Protein AF-A0A3D5YDY7-F1 (afdb_monomer)

Radius of gyration: 10.32 Å; Cα contacts (8 Å, |Δi|>4): 91; chains: 1; bounding box: 24×18×25 Å

pLDDT: mean 87.59, std 6.31, range [67.12, 94.38]

Sequence (61 aa):
MKKTIYIKGMHCASCEMIIKDRVENIKGVQVENISAKNGKLDLEIVNENLLKKINEEIKKA

Solvent-accessible surface area (backbone atoms only — not comparable to full-atom values): 3498 Å² total; per-residue (Å²): 88,81,46,78,46,78,46,90,81,30,80,42,73,67,51,36,54,53,44,50,54,59,45,51,69,36,88,61,38,43,73,77,44,75,36,32,95,75,19,38,37,34,29,32,33,78,51,74,74,52,58,59,53,49,54,54,57,52,71,75,102

Mean predicted aligned error: 3.84 Å

Nearest PDB structures (foldseek):
  1fvs-assembly1_A  TM=8.666E-01  e=2.000E-02  Saccharomyces cerevisiae
  6ff1-assembly1_A  TM=8.831E-01  e=6.189E-02  Staphylococcus aureus subsp. aureus NCTC 8325
  4a4j-assembly1_A  TM=8.438E-01  e=1.203E-01  Synechocystis sp. PCC 6803
  1fvq-assembly1_A  TM=8.353E-01  e=1.285E-01  Saccharomyces cerevisiae
  4a48-assembly1_A  TM=8.464E-01  e=1.915E-01  Synechocystis sp. PCC 6803

Foldseek 3Di:
DKDKDAAPPLQDPVLQVQLQVQQCPDPQKAWPDTDSPRSMTIIGGPDPVVVVVSVVSSVVD

Secondary structure (DSSP, 8-state):
-EEEEE-TT--SHHHHHHHHHHHHTSTTEEEEEEETTTTEEEEEESSTHHHHHHHHHHHT-

Structure (mmCIF, N/CA/C/O backbone):
data_AF-A0A3D5YDY7-F1
#
_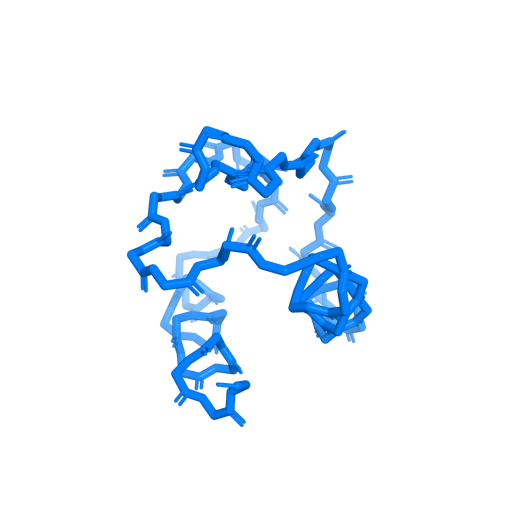entry.id   AF-A0A3D5YDY7-F1
#
loop_
_atom_site.group_PDB
_atom_site.id
_atom_site.type_symbol
_atom_site.label_atom_id
_atom_site.label_alt_id
_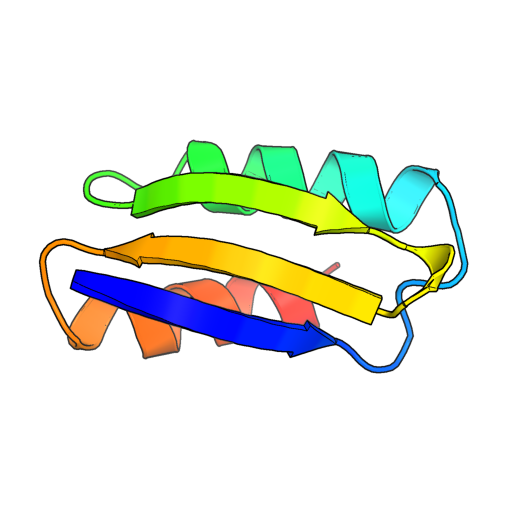atom_site.label_comp_id
_atom_site.label_asym_id
_atom_s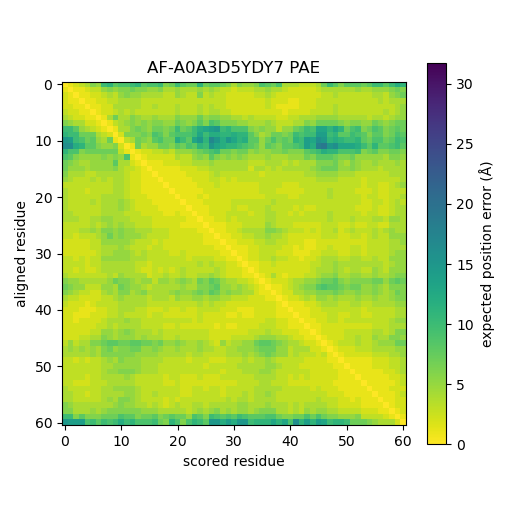ite.label_entity_id
_atom_site.label_seq_id
_atom_site.pdbx_PDB_ins_code
_atom_site.Cartn_x
_atom_site.Cartn_y
_atom_site.Cartn_z
_atom_site.occupancy
_atom_site.B_iso_or_equiv
_atom_site.auth_seq_id
_atom_site.auth_comp_id
_atom_site.auth_asym_id
_atom_site.auth_atom_id
_atom_site.pdbx_PDB_model_num
ATOM 1 N N . MET A 1 1 ? -10.863 6.719 3.174 1.00 91.06 1 MET A N 1
ATOM 2 C CA . MET A 1 1 ? -9.982 7.843 3.561 1.00 91.06 1 MET A CA 1
ATOM 3 C C . MET A 1 1 ? -8.790 7.888 2.622 1.00 91.06 1 MET A C 1
ATOM 5 O O . MET A 1 1 ? -8.066 6.900 2.516 1.00 91.06 1 MET A O 1
ATOM 9 N N . LYS A 1 2 ? -8.587 9.022 1.944 1.00 91.75 2 LYS A N 1
ATOM 10 C CA . LYS A 1 2 ? -7.502 9.193 0.970 1.00 91.75 2 LYS A CA 1
ATOM 11 C C . LYS A 1 2 ? -6.151 9.383 1.658 1.00 91.75 2 LYS A C 1
ATOM 13 O O . LYS A 1 2 ? -6.037 10.106 2.651 1.00 91.75 2 LYS A O 1
ATOM 18 N N . LYS A 1 3 ? -5.129 8.727 1.123 1.00 92.75 3 LYS A N 1
ATOM 19 C CA . LYS A 1 3 ? -3.745 8.763 1.586 1.00 92.75 3 LYS A CA 1
ATOM 20 C C . LYS A 1 3 ? -2.798 8.820 0.397 1.00 92.75 3 LYS A C 1
ATOM 22 O O . LYS A 1 3 ? -2.987 8.144 -0.607 1.00 92.75 3 LYS A O 1
ATOM 27 N N . THR A 1 4 ? -1.741 9.596 0.578 1.00 92.12 4 THR A N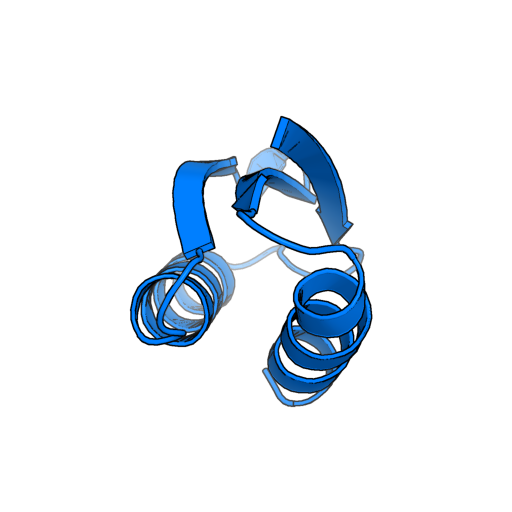 1
ATOM 28 C CA . THR A 1 4 ? -0.630 9.702 -0.361 1.00 92.12 4 THR A CA 1
ATOM 29 C C . THR A 1 4 ? 0.617 9.134 0.298 1.00 92.12 4 THR A C 1
ATOM 31 O O . THR A 1 4 ? 0.981 9.552 1.400 1.00 92.12 4 THR A O 1
ATOM 34 N N . ILE A 1 5 ? 1.273 8.193 -0.374 1.00 90.19 5 ILE A N 1
ATOM 35 C CA . ILE A 1 5 ? 2.523 7.570 0.056 1.00 90.19 5 ILE A CA 1
ATOM 36 C C . ILE A 1 5 ? 3.617 7.940 -0.942 1.00 90.19 5 ILE A C 1
ATOM 38 O O . ILE A 1 5 ? 3.425 7.850 -2.153 1.00 90.19 5 ILE A O 1
ATOM 42 N N . TYR A 1 6 ? 4.774 8.342 -0.417 1.00 89.00 6 TYR A N 1
ATOM 43 C CA . TYR A 1 6 ? 5.968 8.608 -1.210 1.00 89.00 6 TYR A CA 1
ATOM 44 C C . TYR A 1 6 ? 6.941 7.439 -1.077 1.00 89.00 6 TYR A C 1
ATOM 46 O O . TYR A 1 6 ? 7.377 7.103 0.025 1.00 89.00 6 TYR A O 1
ATOM 54 N N . ILE A 1 7 ? 7.275 6.819 -2.203 1.00 86.06 7 ILE A N 1
ATOM 55 C CA . ILE A 1 7 ? 8.063 5.594 -2.286 1.00 86.06 7 ILE A CA 1
ATOM 56 C C . ILE A 1 7 ? 9.423 5.944 -2.883 1.00 86.06 7 ILE A C 1
ATOM 58 O O . ILE A 1 7 ? 9.561 6.208 -4.079 1.00 86.06 7 ILE A O 1
ATOM 62 N N . LYS A 1 8 ? 10.456 5.936 -2.038 1.00 78.69 8 LYS A N 1
ATOM 63 C CA . LYS A 1 8 ? 11.843 6.063 -2.497 1.00 78.69 8 LYS A CA 1
ATOM 64 C C . LYS A 1 8 ? 12.268 4.746 -3.149 1.00 78.69 8 LYS A C 1
ATOM 66 O O . LYS A 1 8 ? 12.229 3.717 -2.492 1.00 78.69 8 LYS A O 1
ATOM 71 N N . GLY A 1 9 ? 12.684 4.787 -4.415 1.00 73.06 9 GLY A N 1
ATOM 72 C CA . GLY A 1 9 ? 13.172 3.599 -5.139 1.00 73.06 9 GLY A CA 1
ATOM 73 C C . GLY A 1 9 ? 12.266 3.115 -6.273 1.00 73.06 9 GLY A C 1
ATOM 74 O O . GLY A 1 9 ? 12.692 2.285 -7.068 1.00 73.06 9 GLY A O 1
ATOM 75 N N . MET A 1 10 ? 11.058 3.673 -6.420 1.00 75.06 10 MET A N 1
ATOM 76 C CA . MET A 1 10 ? 10.144 3.366 -7.531 1.00 75.06 10 MET A CA 1
ATOM 77 C C . MET A 1 10 ? 10.607 4.041 -8.837 1.00 75.06 10 MET A C 1
ATOM 79 O O . MET A 1 10 ? 9.942 4.919 -9.365 1.00 75.06 10 MET A O 1
ATOM 83 N N . HIS A 1 11 ? 11.802 3.706 -9.327 1.00 67.12 11 HIS A N 1
ATOM 84 C CA . HIS A 1 11 ? 12.421 4.384 -10.480 1.00 67.12 11 HIS A CA 1
ATOM 85 C C . HIS A 1 11 ? 12.157 3.637 -11.793 1.00 67.12 11 HIS A C 1
ATOM 87 O O . HIS A 1 11 ? 12.420 4.157 -12.873 1.00 67.12 11 HIS A O 1
ATOM 93 N N . CYS A 1 12 ? 11.640 2.411 -11.698 1.00 74.56 12 CYS A N 1
ATOM 94 C CA . CYS A 1 12 ? 11.376 1.529 -12.825 1.00 74.56 12 CYS A CA 1
ATOM 95 C C . CYS A 1 12 ? 9.868 1.304 -12.990 1.00 74.56 12 CYS A C 1
ATOM 97 O O . CYS A 1 12 ? 9.155 1.111 -12.003 1.00 74.56 12 CYS A O 1
ATOM 99 N N . ALA A 1 13 ? 9.395 1.265 -14.240 1.00 75.94 13 ALA A N 1
ATOM 100 C CA . ALA A 1 13 ? 8.003 0.950 -14.576 1.00 75.94 13 ALA A CA 1
ATOM 101 C C . ALA A 1 13 ? 7.559 -0.414 -14.010 1.00 75.94 13 ALA A C 1
ATOM 103 O O . ALA A 1 13 ? 6.410 -0.584 -13.614 1.00 75.94 13 ALA A O 1
ATOM 104 N N . SER A 1 14 ? 8.489 -1.365 -13.881 1.00 82.50 14 SER A N 1
ATOM 105 C CA . SER A 1 14 ? 8.225 -2.656 -13.242 1.00 82.50 14 SER A CA 1
ATOM 106 C C . SER A 1 14 ? 7.854 -2.510 -11.763 1.00 82.50 14 SER A C 1
ATOM 108 O O . SER A 1 14 ? 6.928 -3.168 -11.301 1.00 82.50 14 SER A O 1
ATOM 110 N N . CYS A 1 15 ? 8.525 -1.622 -11.019 1.00 81.69 15 CYS A N 1
ATOM 111 C CA . CYS A 1 15 ? 8.217 -1.383 -9.605 1.00 81.69 15 CYS A CA 1
ATOM 112 C C . CYS A 1 15 ? 6.836 -0.744 -9.433 1.00 81.69 15 CYS A C 1
ATOM 114 O O . CYS A 1 15 ? 6.129 -1.071 -8.486 1.00 81.69 15 CYS A O 1
ATOM 116 N N . GLU A 1 16 ? 6.436 0.137 -10.352 1.00 85.69 16 GLU A N 1
ATOM 117 C CA . GLU A 1 16 ? 5.090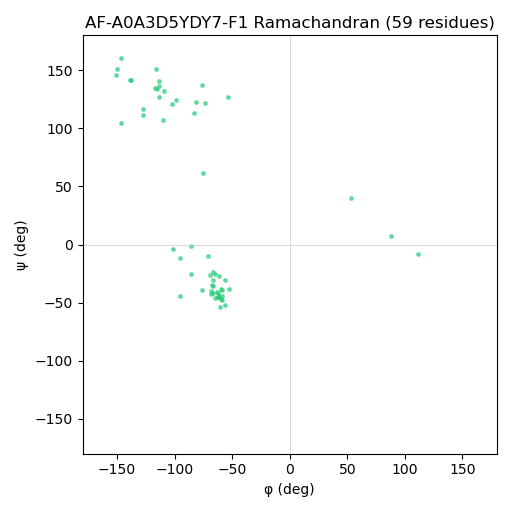 0.718 -10.366 1.00 85.69 16 GLU A CA 1
ATOM 118 C C . GLU A 1 16 ? 4.024 -0.363 -10.512 1.00 85.69 16 GLU A C 1
ATOM 120 O O . GLU A 1 16 ? 3.137 -0.472 -9.668 1.00 85.69 16 GLU A O 1
ATOM 125 N N . MET A 1 17 ? 4.148 -1.207 -11.538 1.00 86.94 17 MET A N 1
ATOM 126 C CA . MET A 1 17 ? 3.174 -2.261 -11.803 1.00 86.94 17 MET A CA 1
ATOM 127 C C . MET A 1 17 ? 3.091 -3.265 -10.646 1.00 86.94 17 MET A C 1
ATOM 129 O O . MET A 1 17 ? 1.992 -3.586 -10.203 1.00 86.94 17 MET A O 1
ATOM 133 N N . ILE A 1 18 ? 4.237 -3.703 -10.109 1.00 88.44 18 ILE A N 1
ATOM 134 C CA . ILE A 1 18 ? 4.294 -4.643 -8.978 1.00 88.44 18 ILE A CA 1
ATOM 135 C C . ILE A 1 18 ? 3.652 -4.036 -7.727 1.00 88.44 18 ILE A C 1
ATOM 137 O O . ILE A 1 18 ? 2.883 -4.706 -7.042 1.00 88.44 18 ILE A O 1
ATOM 141 N N . ILE A 1 19 ? 3.960 -2.778 -7.405 1.00 88.88 19 ILE A N 1
ATOM 142 C CA . ILE A 1 19 ? 3.410 -2.125 -6.212 1.00 88.88 19 ILE A CA 1
ATOM 143 C C . ILE A 1 19 ? 1.912 -1.889 -6.375 1.00 88.88 19 ILE A C 1
ATOM 145 O O . ILE A 1 19 ? 1.165 -2.150 -5.435 1.00 88.88 19 ILE A O 1
ATOM 149 N N . LYS A 1 20 ? 1.462 -1.437 -7.551 1.00 89.38 20 LYS A N 1
ATOM 150 C CA . LYS A 1 20 ? 0.036 -1.260 -7.842 1.00 89.38 20 LYS A CA 1
ATOM 151 C C . LYS A 1 20 ? -0.719 -2.573 -7.632 1.00 89.38 20 LYS A C 1
ATOM 153 O O . LYS A 1 20 ? -1.645 -2.586 -6.826 1.00 89.38 20 LYS A O 1
ATOM 158 N N . ASP A 1 21 ? -0.241 -3.657 -8.247 1.00 90.19 21 ASP A N 1
ATOM 159 C CA . ASP A 1 21 ? -0.840 -4.992 -8.150 1.00 90.19 21 ASP A CA 1
ATOM 160 C C . ASP A 1 21 ? -0.881 -5.504 -6.700 1.00 90.19 21 ASP A C 1
ATOM 162 O O . ASP A 1 21 ? -1.922 -5.932 -6.199 1.00 90.19 21 ASP A O 1
ATOM 166 N N . ARG A 1 22 ? 0.226 -5.379 -5.959 1.00 89.81 22 ARG A N 1
ATOM 167 C CA . ARG A 1 22 ? 0.265 -5.789 -4.547 1.00 89.81 22 ARG A CA 1
ATOM 168 C C . ARG A 1 22 ? -0.708 -4.998 -3.687 1.00 89.81 22 ARG A C 1
ATOM 170 O O . ARG A 1 22 ? -1.352 -5.578 -2.817 1.00 89.81 22 ARG A O 1
ATOM 177 N N . VAL A 1 23 ? -0.798 -3.686 -3.901 1.00 90.69 23 VAL A N 1
ATOM 178 C CA . VAL A 1 23 ? -1.623 -2.790 -3.084 1.00 90.69 23 VAL A CA 1
ATOM 179 C C . VAL A 1 23 ? -3.107 -2.932 -3.427 1.00 90.69 23 VAL A C 1
ATOM 181 O O . VAL A 1 23 ? -3.923 -2.954 -2.507 1.00 90.69 23 VAL A O 1
ATOM 184 N N . GLU A 1 24 ? -3.470 -3.092 -4.703 1.00 90.75 24 GLU A N 1
ATOM 185 C CA . GLU A 1 24 ? -4.865 -3.290 -5.132 1.00 90.75 24 GLU A CA 1
ATOM 186 C C . GLU A 1 24 ? -5.432 -4.655 -4.709 1.00 90.75 24 GLU A C 1
ATOM 188 O O . GLU A 1 24 ? -6.628 -4.774 -4.447 1.00 90.75 24 GLU A O 1
ATOM 193 N N . ASN A 1 25 ? -4.576 -5.668 -4.528 1.00 91.38 25 ASN A N 1
ATOM 194 C CA . ASN A 1 25 ? -4.975 -6.967 -3.978 1.00 91.38 25 ASN A CA 1
ATOM 195 C C . ASN A 1 25 ? -5.314 -6.926 -2.471 1.00 91.38 25 ASN A C 1
ATOM 197 O O . ASN A 1 25 ? -5.844 -7.895 -1.912 1.00 91.38 25 ASN A O 1
ATOM 201 N N . ILE A 1 26 ? -5.030 -5.824 -1.770 1.00 90.75 26 ILE A N 1
ATOM 202 C CA . ILE A 1 26 ? -5.342 -5.698 -0.346 1.00 90.75 26 ILE A CA 1
ATOM 203 C C . ILE A 1 26 ? -6.808 -5.278 -0.176 1.00 90.75 26 ILE A C 1
ATOM 205 O O . ILE A 1 26 ? -7.194 -4.148 -0.461 1.00 90.75 26 ILE A O 1
ATOM 209 N N . LYS A 1 27 ? -7.634 -6.169 0.389 1.00 91.88 27 LYS A N 1
ATOM 210 C CA . LYS A 1 27 ? -9.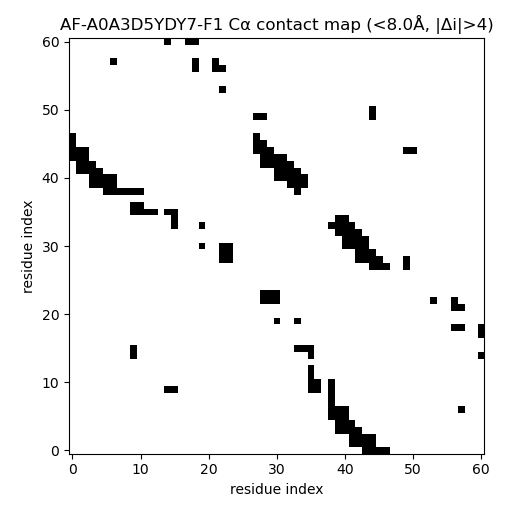029 -5.848 0.737 1.00 91.88 27 LYS A CA 1
ATOM 211 C C . LYS A 1 27 ? -9.119 -4.590 1.609 1.00 91.88 27 LYS A C 1
ATOM 213 O O . LYS A 1 27 ? -8.504 -4.526 2.674 1.00 91.88 27 LYS A O 1
ATOM 218 N N . GLY A 1 28 ? -9.946 -3.638 1.177 1.00 92.94 28 GLY A N 1
ATOM 219 C CA . GLY A 1 28 ? -10.126 -2.350 1.850 1.00 92.94 28 GLY A CA 1
ATOM 220 C C . GLY A 1 28 ? -9.140 -1.267 1.406 1.00 92.94 28 GLY A C 1
ATOM 221 O O . GLY A 1 28 ? -9.119 -0.197 2.016 1.00 92.94 28 GLY A O 1
ATOM 222 N N . VAL A 1 29 ? -8.340 -1.539 0.371 1.00 93.62 29 VAL A N 1
ATOM 223 C CA . VAL A 1 29 ? -7.482 -0.570 -0.310 1.00 93.62 29 VAL A CA 1
ATOM 224 C C . VAL A 1 29 ? -7.984 -0.356 -1.735 1.00 93.62 29 VAL A C 1
ATOM 226 O O . VAL A 1 29 ? -8.305 -1.309 -2.437 1.00 93.62 29 VAL A O 1
ATOM 229 N N . GLN A 1 30 ? -8.028 0.898 -2.163 1.00 93.44 30 GLN A N 1
ATOM 230 C CA . GLN A 1 30 ? -8.364 1.305 -3.520 1.00 93.44 30 GLN A CA 1
ATOM 231 C C . GLN A 1 30 ? -7.258 2.222 -4.033 1.00 93.44 30 GLN A C 1
ATOM 233 O O . GLN A 1 30 ? -7.031 3.290 -3.475 1.00 93.44 30 GLN A O 1
ATOM 238 N N . VAL A 1 31 ? -6.540 1.811 -5.074 1.00 92.12 31 VAL A N 1
ATOM 239 C CA . VAL A 1 31 ? -5.491 2.645 -5.675 1.00 92.12 31 VAL A CA 1
ATOM 240 C C . VAL A 1 31 ? -6.138 3.649 -6.626 1.00 92.12 31 VAL A C 1
ATOM 242 O O . VAL A 1 31 ? -6.823 3.256 -7.563 1.00 92.12 31 VAL A O 1
ATOM 245 N N . GLU A 1 32 ? -5.906 4.938 -6.393 1.00 93.00 32 GLU A N 1
ATOM 246 C CA . GLU A 1 32 ? -6.449 6.032 -7.210 1.00 93.00 32 GLU A CA 1
ATOM 247 C C . GLU A 1 32 ? -5.436 6.458 -8.278 1.00 93.00 32 GLU A C 1
ATOM 249 O O . GLU A 1 32 ? -5.776 6.664 -9.443 1.00 93.00 32 GLU A O 1
ATOM 254 N N . ASN A 1 33 ? -4.168 6.599 -7.885 1.00 90.31 33 ASN A N 1
ATOM 255 C CA . ASN A 1 33 ? -3.093 6.966 -8.793 1.00 90.31 33 ASN A CA 1
ATOM 256 C C . ASN A 1 33 ? -1.759 6.390 -8.322 1.00 90.31 33 ASN A C 1
ATOM 258 O O . ASN A 1 33 ? -1.488 6.303 -7.128 1.00 90.31 33 ASN A O 1
ATOM 262 N N . ILE A 1 34 ? -0.901 6.030 -9.265 1.00 89.25 34 ILE A N 1
ATOM 263 C CA . ILE A 1 34 ? 0.475 5.639 -8.989 1.00 89.25 34 ILE A CA 1
ATOM 264 C C . ILE A 1 34 ? 1.372 6.276 -10.048 1.00 89.25 34 ILE A C 1
ATOM 266 O O . ILE A 1 34 ? 0.969 6.428 -11.199 1.00 89.25 34 ILE A O 1
ATOM 270 N N . SER A 1 35 ? 2.550 6.733 -9.642 1.00 87.69 35 SER A N 1
ATOM 271 C CA . SER A 1 35 ? 3.498 7.419 -10.515 1.00 87.69 35 SER A CA 1
ATOM 272 C C . SER A 1 35 ? 4.930 7.095 -10.109 1.00 87.69 35 SER A C 1
ATOM 274 O O . SER A 1 35 ? 5.453 7.694 -9.165 1.00 87.69 35 SER A O 1
ATOM 276 N N . ALA A 1 36 ? 5.600 6.236 -10.878 1.00 82.94 36 ALA A N 1
ATOM 277 C CA . ALA A 1 36 ? 7.021 5.919 -10.721 1.00 82.94 36 ALA A CA 1
ATOM 278 C C . ALA A 1 36 ? 7.898 7.166 -10.845 1.00 82.94 36 ALA A C 1
ATOM 280 O O . ALA A 1 36 ? 8.756 7.427 -10.009 1.00 82.94 36 ALA A O 1
ATOM 281 N N . LYS A 1 37 ? 7.613 8.009 -11.848 1.00 82.31 37 LYS A N 1
ATOM 282 C CA . LYS A 1 37 ? 8.359 9.256 -12.094 1.00 82.31 37 LYS A CA 1
ATOM 283 C C . LYS A 1 37 ? 8.451 10.154 -10.861 1.00 82.31 37 LYS A C 1
ATOM 285 O O . LYS A 1 37 ? 9.487 10.766 -10.636 1.00 82.31 37 LYS A O 1
ATOM 290 N N . ASN A 1 38 ? 7.373 10.220 -10.081 1.00 84.94 38 ASN A N 1
ATOM 291 C CA . ASN A 1 38 ? 7.284 11.063 -8.889 1.00 84.94 38 ASN A CA 1
ATOM 292 C C . ASN A 1 38 ? 7.475 10.264 -7.588 1.00 84.94 38 ASN A C 1
ATOM 294 O O . ASN A 1 38 ? 7.447 10.851 -6.509 1.00 84.94 38 ASN A O 1
ATOM 298 N N . GLY A 1 39 ? 7.610 8.935 -7.676 1.00 87.06 39 GLY A N 1
ATOM 299 C CA . GLY A 1 39 ? 7.582 8.026 -6.533 1.00 87.06 39 GLY A CA 1
ATOM 300 C C . GLY A 1 39 ? 6.335 8.212 -5.669 1.00 87.06 39 GLY A C 1
ATOM 301 O O . GLY A 1 39 ? 6.449 8.230 -4.446 1.00 87.06 39 GLY A O 1
ATOM 302 N N . LYS A 1 40 ? 5.163 8.424 -6.277 1.00 90.06 40 LYS A N 1
ATOM 303 C CA . LYS A 1 40 ? 3.923 8.774 -5.568 1.00 90.06 40 LYS A CA 1
ATOM 304 C C . LYS A 1 40 ? 2.865 7.692 -5.759 1.00 90.06 40 LYS A C 1
ATOM 306 O O . LYS A 1 40 ? 2.638 7.246 -6.878 1.00 90.06 40 LYS A O 1
ATOM 311 N N . LEU A 1 41 ? 2.205 7.312 -4.671 1.00 91.56 41 LEU A N 1
ATOM 312 C CA . LEU A 1 41 ? 1.069 6.399 -4.652 1.00 91.56 41 LEU A CA 1
ATOM 313 C C . LEU A 1 41 ? -0.085 7.067 -3.899 1.00 91.56 41 LEU A C 1
ATOM 315 O O . LEU A 1 41 ? -0.004 7.283 -2.691 1.00 91.56 41 LEU A O 1
ATOM 319 N N . ASP A 1 42 ? -1.146 7.402 -4.619 1.00 93.44 42 ASP A N 1
ATOM 320 C CA . ASP A 1 42 ? -2.405 7.894 -4.075 1.00 93.44 42 ASP A CA 1
ATOM 321 C C . ASP A 1 42 ? -3.402 6.738 -3.995 1.00 93.44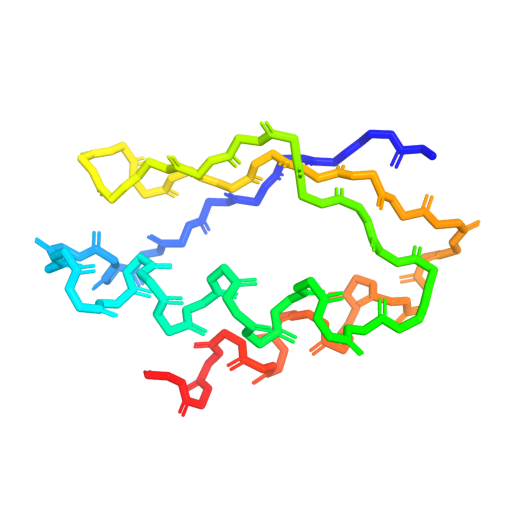 42 ASP A C 1
ATOM 323 O O . ASP A 1 42 ? -3.692 6.060 -4.983 1.00 93.44 42 ASP A O 1
ATOM 327 N N . LEU A 1 43 ? -3.931 6.507 -2.802 1.00 94.19 43 LEU A N 1
ATOM 328 C CA . LEU A 1 43 ? -4.859 5.421 -2.539 1.00 94.19 43 LEU A CA 1
ATOM 329 C C . LEU A 1 43 ? -5.877 5.813 -1.470 1.00 94.19 43 LEU A C 1
ATOM 331 O O . LEU A 1 43 ? -5.664 6.716 -0.664 1.00 94.19 43 LEU A O 1
ATOM 335 N N . GLU A 1 44 ? -6.979 5.096 -1.428 1.00 94.19 44 GLU A N 1
ATOM 336 C CA . GLU A 1 44 ? -7.970 5.163 -0.380 1.00 94.19 44 GLU A CA 1
ATOM 337 C C . GLU A 1 44 ? -7.925 3.880 0.452 1.00 94.19 44 GLU A C 1
ATOM 339 O O . GLU A 1 44 ? -7.903 2.774 -0.077 1.00 94.19 44 GLU A O 1
ATOM 344 N N . ILE A 1 45 ? -7.896 4.035 1.774 1.00 94.38 45 ILE A N 1
ATOM 345 C CA . ILE A 1 45 ? -8.010 2.925 2.722 1.00 94.38 45 ILE A CA 1
ATOM 346 C C . ILE A 1 45 ? -9.274 3.068 3.558 1.00 94.38 45 ILE A C 1
ATOM 348 O O . ILE A 1 45 ? -9.732 4.184 3.823 1.00 94.38 45 ILE A O 1
ATOM 352 N N . VAL A 1 46 ? -9.824 1.943 4.006 1.00 93.12 46 VAL A N 1
ATOM 353 C CA . VAL A 1 46 ? -10.980 1.923 4.921 1.00 93.12 46 VAL A CA 1
ATOM 354 C C . VAL A 1 46 ? -10.574 2.039 6.394 1.00 93.12 46 VAL A C 1
ATOM 356 O O . VAL A 1 46 ? -11.352 2.526 7.208 1.00 93.12 46 VAL A O 1
ATOM 359 N N . ASN A 1 47 ? -9.350 1.639 6.752 1.00 92.12 47 ASN A N 1
ATOM 360 C CA . ASN A 1 47 ? -8.833 1.676 8.122 1.00 92.12 47 ASN A CA 1
ATOM 361 C C . ASN A 1 47 ? -7.309 1.873 8.171 1.00 92.12 47 ASN A C 1
ATOM 363 O O . ASN A 1 47 ? -6.570 1.420 7.299 1.00 92.12 47 ASN A O 1
ATOM 367 N N . GLU A 1 48 ? -6.817 2.491 9.248 1.00 89.75 48 GLU A N 1
ATOM 368 C CA . GLU A 1 48 ? -5.395 2.842 9.409 1.00 89.75 48 GLU A CA 1
ATOM 369 C C . GLU A 1 48 ? -4.455 1.630 9.503 1.00 89.75 48 GLU A C 1
ATOM 371 O O . GLU A 1 48 ? -3.290 1.716 9.116 1.00 89.75 48 GLU A O 1
ATOM 376 N N . ASN A 1 49 ? -4.949 0.471 9.950 1.00 89.88 49 ASN A N 1
ATOM 377 C CA . ASN A 1 49 ? -4.148 -0.757 10.007 1.00 89.88 49 ASN A CA 1
ATOM 378 C C . ASN A 1 49 ? -3.650 -1.210 8.623 1.00 89.88 49 ASN A C 1
ATOM 380 O O . ASN A 1 49 ? -2.581 -1.818 8.527 1.00 89.88 49 ASN A O 1
ATOM 384 N N . LEU A 1 50 ? -4.368 -0.872 7.547 1.00 91.31 50 LEU A N 1
ATOM 385 C CA . LEU A 1 50 ? -3.928 -1.170 6.182 1.00 91.31 50 LEU A CA 1
ATOM 386 C C . LEU A 1 50 ? -2.681 -0.387 5.798 1.00 91.31 50 LEU A C 1
ATOM 388 O O . LEU A 1 50 ? -1.851 -0.908 5.061 1.00 91.31 50 LEU A O 1
ATOM 392 N N . LEU A 1 51 ? -2.495 0.814 6.351 1.00 90.12 51 LEU A N 1
ATOM 393 C CA . LEU A 1 51 ? -1.327 1.642 6.067 1.00 90.12 51 LEU A CA 1
ATOM 394 C C . LEU A 1 51 ? -0.025 0.913 6.431 1.00 90.12 51 LEU A C 1
ATOM 396 O O . LEU A 1 51 ? 0.953 0.977 5.688 1.00 90.12 51 LEU A O 1
ATOM 400 N N . LYS A 1 52 ? -0.016 0.174 7.550 1.00 90.50 52 LYS A N 1
ATOM 401 C CA . LYS A 1 52 ? 1.133 -0.653 7.951 1.00 90.50 52 LYS A CA 1
ATOM 402 C C . LYS A 1 52 ? 1.375 -1.780 6.951 1.00 90.50 52 LYS A C 1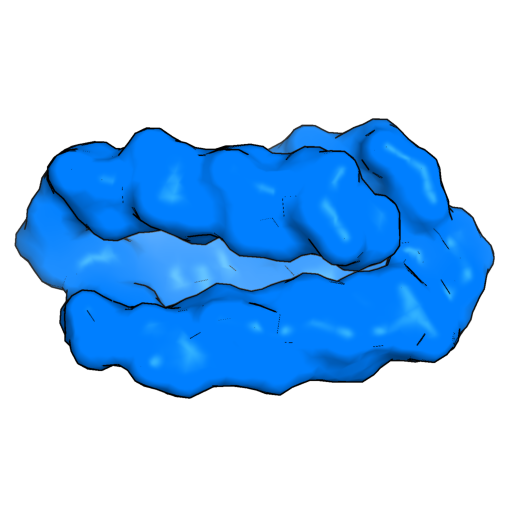
ATOM 404 O O . LYS A 1 52 ? 2.502 -1.967 6.511 1.00 90.50 52 LYS A O 1
ATOM 409 N N . LYS A 1 53 ? 0.312 -2.482 6.551 1.00 91.12 53 LYS A N 1
ATOM 410 C CA . LYS A 1 53 ? 0.393 -3.597 5.600 1.00 91.12 53 LYS A CA 1
ATOM 411 C C . LYS A 1 53 ? 0.915 -3.144 4.234 1.00 91.12 53 LYS A C 1
ATOM 413 O O . LYS A 1 53 ? 1.825 -3.763 3.706 1.00 91.12 53 LYS A O 1
ATOM 418 N N . ILE A 1 54 ? 0.402 -2.030 3.716 1.00 90.75 54 ILE A N 1
ATOM 419 C CA . ILE A 1 54 ? 0.841 -1.438 2.446 1.00 90.75 54 ILE A CA 1
ATOM 420 C C . ILE A 1 54 ? 2.337 -1.107 2.483 1.00 90.75 54 ILE A C 1
ATOM 422 O O . ILE A 1 54 ? 3.068 -1.487 1.574 1.00 90.75 54 ILE A O 1
ATOM 426 N N . ASN A 1 55 ? 2.810 -0.447 3.545 1.00 88.69 55 ASN A N 1
ATOM 427 C CA . ASN A 1 55 ? 4.232 -0.120 3.684 1.00 88.69 55 ASN A CA 1
ATOM 428 C C . ASN A 1 55 ? 5.125 -1.369 3.695 1.00 88.69 55 ASN A C 1
ATOM 430 O O . ASN A 1 55 ? 6.204 -1.353 3.109 1.00 88.69 55 ASN A O 1
ATOM 434 N N . GLU A 1 56 ? 4.687 -2.450 4.338 1.00 89.56 56 GLU A N 1
ATOM 435 C CA . GLU A 1 56 ? 5.430 -3.713 4.357 1.00 89.56 56 GLU A CA 1
ATOM 436 C C . GLU A 1 56 ? 5.461 -4.385 2.978 1.00 89.56 56 GLU A C 1
ATOM 438 O O . GLU A 1 56 ? 6.505 -4.881 2.564 1.00 89.56 56 GLU A O 1
ATOM 443 N N . GLU A 1 57 ? 4.357 -4.357 2.231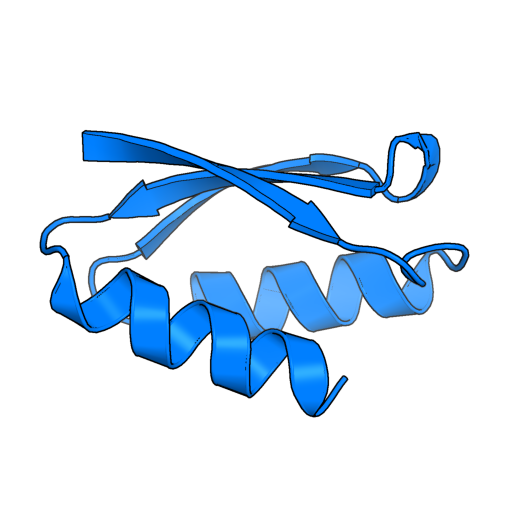 1.00 88.00 57 GLU A N 1
ATOM 444 C CA . GLU A 1 57 ? 4.299 -4.928 0.879 1.00 88.00 57 GLU A CA 1
ATOM 445 C C . GLU A 1 57 ? 5.160 -4.149 -0.126 1.00 88.00 57 GLU A C 1
ATOM 447 O O . GLU A 1 57 ? 5.783 -4.764 -0.997 1.00 88.00 57 GLU A O 1
ATOM 452 N N . ILE A 1 58 ? 5.247 -2.822 0.037 1.00 86.38 58 ILE A N 1
ATOM 453 C CA . ILE A 1 58 ? 6.120 -1.943 -0.756 1.00 86.38 58 ILE A CA 1
ATOM 454 C C . ILE A 1 58 ? 7.601 -2.233 -0.477 1.00 86.38 58 ILE A C 1
ATOM 456 O O . ILE A 1 58 ? 8.388 -2.283 -1.413 1.00 86.38 58 ILE A O 1
ATOM 460 N N . LYS A 1 59 ? 8.005 -2.453 0.782 1.00 82.69 59 LYS A N 1
ATOM 461 C CA . LYS A 1 59 ? 9.412 -2.759 1.126 1.00 82.69 59 LYS A CA 1
ATOM 462 C C . LYS A 1 59 ? 9.905 -4.103 0.586 1.00 82.69 59 LYS A C 1
ATOM 464 O O . LYS A 1 59 ? 11.109 -4.307 0.486 1.00 82.69 59 LYS A O 1
ATOM 469 N N . LYS A 1 60 ? 8.990 -5.034 0.316 1.00 75.94 60 LYS A N 1
ATOM 470 C CA . LYS A 1 60 ? 9.297 -6.353 -0.259 1.00 75.94 60 LYS A CA 1
ATOM 471 C C . LYS A 1 60 ? 9.359 -6.333 -1.790 1.00 75.94 60 LYS A C 1
ATOM 473 O O . LYS A 1 60 ? 9.428 -7.410 -2.389 1.00 75.94 60 LYS A O 1
ATOM 478 N N . ALA A 1 61 ? 9.122 -5.185 -2.420 1.00 69.06 61 ALA A N 1
ATOM 479 C CA . ALA A 1 61 ? 9.115 -5.031 -3.871 1.00 69.06 61 ALA A CA 1
ATOM 480 C C . ALA A 1 61 ? 10.492 -4.601 -4.384 1.00 69.06 61 ALA A C 1
ATOM 482 O O . ALA A 1 61 ? 11.229 -3.941 -3.619 1.00 69.06 61 ALA A O 1
#